Protein AF-A0A7Y0S7C5-F1 (afdb_monomer_lite)

Organism: Vibrio parahaemolyticus (NCBI:txid670)

Structure (mmCIF, N/CA/C/O backbone):
data_AF-A0A7Y0S7C5-F1
#
_entry.id   AF-A0A7Y0S7C5-F1
#
loop_
_atom_site.group_PDB
_atom_site.id
_atom_site.type_symbol
_atom_site.label_atom_id
_atom_site.label_alt_id
_atom_site.label_comp_id
_atom_site.label_asym_id
_atom_site.label_entity_id
_atom_site.label_seq_id
_atom_site.pdbx_PDB_ins_code
_atom_site.Cartn_x
_atom_site.Cartn_y
_atom_site.Cartn_z
_atom_site.occupancy
_atom_site.B_iso_or_equiv
_atom_site.auth_seq_id
_atom_site.auth_comp_id
_atom_site.auth_asym_id
_atom_site.auth_atom_id
_atom_site.pdbx_PDB_model_num
ATOM 1 N N . GLU A 1 1 ? 0.323 2.211 -29.598 1.00 34.69 1 GLU A N 1
ATOM 2 C CA . GLU A 1 1 ? 0.525 2.479 -28.160 1.00 34.69 1 GLU A CA 1
ATOM 3 C C . GLU A 1 1 ? 0.271 1.197 -27.383 1.00 34.69 1 GLU A C 1
ATOM 5 O O . GLU A 1 1 ? -0.856 0.726 -27.361 1.00 34.69 1 GLU A O 1
ATOM 10 N N . GLY A 1 2 ? 1.319 0.557 -26.865 1.00 42.19 2 GLY A N 1
ATOM 11 C CA . GLY A 1 2 ? 1.170 -0.606 -25.990 1.00 42.19 2 GLY A CA 1
ATOM 12 C C . GLY A 1 2 ? 1.250 -0.122 -24.554 1.00 42.19 2 GLY A C 1
ATOM 13 O O . GLY A 1 2 ? 2.308 0.329 -24.133 1.00 42.19 2 GLY A O 1
ATOM 14 N N . SER A 1 3 ? 0.140 -0.152 -23.822 1.00 47.97 3 SER A N 1
ATOM 15 C CA . SER A 1 3 ? 0.157 -0.000 -22.369 1.00 47.97 3 SER A CA 1
ATOM 16 C C . SER A 1 3 ? 0.786 -1.271 -21.787 1.00 47.97 3 SER A C 1
ATOM 18 O O . SER A 1 3 ? 0.154 -2.327 -21.887 1.00 47.97 3 SER A O 1
ATOM 20 N N . PRO A 1 4 ? 2.012 -1.230 -21.235 1.00 54.00 4 PRO A N 1
ATOM 21 C CA . PRO A 1 4 ? 2.614 -2.416 -20.649 1.00 54.00 4 PRO A CA 1
ATOM 22 C C . PRO A 1 4 ? 1.727 -2.895 -19.501 1.00 54.00 4 PRO A C 1
ATOM 24 O O . PRO A 1 4 ? 1.467 -2.165 -18.545 1.00 54.00 4 PRO A O 1
ATOM 27 N N . PHE A 1 5 ? 1.223 -4.122 -19.612 1.00 61.44 5 PHE A N 1
ATOM 28 C CA . PHE A 1 5 ? 0.499 -4.755 -18.520 1.00 61.44 5 PHE A CA 1
ATOM 29 C C . PHE A 1 5 ? 1.509 -5.143 -17.437 1.00 61.44 5 PHE A C 1
ATOM 31 O O . PHE A 1 5 ? 2.399 -5.969 -17.663 1.00 61.44 5 PHE A O 1
ATOM 38 N N . LEU A 1 6 ? 1.369 -4.520 -16.268 1.00 67.81 6 LEU A N 1
ATOM 39 C CA . LEU A 1 6 ? 2.164 -4.804 -15.079 1.00 67.81 6 LEU A CA 1
ATOM 40 C C . LEU A 1 6 ? 1.353 -5.707 -14.152 1.00 67.81 6 LEU A C 1
ATOM 42 O O . LEU A 1 6 ? 0.232 -5.366 -13.774 1.00 67.81 6 LEU A O 1
ATOM 46 N N . LEU A 1 7 ? 1.922 -6.850 -13.779 1.00 75.31 7 LEU A N 1
ATOM 47 C CA . LEU A 1 7 ? 1.413 -7.654 -12.673 1.00 75.31 7 LEU A CA 1
ATOM 48 C C . LEU A 1 7 ? 2.119 -7.195 -11.404 1.00 75.31 7 LEU A C 1
ATOM 50 O O . LEU A 1 7 ? 3.343 -7.233 -11.339 1.00 75.31 7 LEU A O 1
ATOM 54 N N . SER A 1 8 ? 1.363 -6.782 -10.390 1.00 79.56 8 SER A N 1
ATOM 55 C CA . SER A 1 8 ? 1.912 -6.440 -9.081 1.00 79.56 8 SER A CA 1
ATOM 56 C C . SER A 1 8 ? 1.248 -7.237 -7.966 1.00 79.56 8 SER A C 1
ATOM 58 O O . SER A 1 8 ? 0.042 -7.478 -7.959 1.00 79.56 8 SER A O 1
ATOM 60 N N . ALA A 1 9 ? 2.069 -7.666 -7.018 1.00 84.00 9 ALA A N 1
ATOM 61 C CA . ALA A 1 9 ? 1.678 -8.273 -5.764 1.00 84.00 9 ALA A CA 1
ATOM 62 C C . ALA A 1 9 ? 2.068 -7.328 -4.626 1.00 84.00 9 ALA A C 1
ATOM 64 O O . ALA A 1 9 ? 3.131 -6.710 -4.647 1.00 84.00 9 ALA A O 1
ATOM 65 N N . GLN A 1 10 ? 1.201 -7.205 -3.629 1.00 86.81 10 GLN A N 1
ATOM 66 C CA . GLN A 1 10 ? 1.417 -6.347 -2.469 1.00 86.81 10 GLN A CA 1
ATOM 67 C C . GLN A 1 10 ? 1.156 -7.183 -1.222 1.00 86.81 10 GLN A C 1
ATOM 69 O O . GLN A 1 10 ? 0.132 -7.862 -1.138 1.00 86.81 10 GLN A O 1
ATOM 74 N N . VAL A 1 11 ? 2.084 -7.161 -0.272 1.00 87.62 11 VAL A N 1
ATOM 75 C CA . VAL A 1 11 ? 1.961 -7.868 1.000 1.00 87.62 11 VAL A CA 1
ATOM 76 C C . VAL A 1 11 ? 2.261 -6.899 2.129 1.00 87.62 11 VAL A C 1
ATOM 78 O O . VAL A 1 11 ? 3.264 -6.193 2.100 1.00 87.62 11 VAL A O 1
ATOM 81 N N . GLY A 1 12 ? 1.382 -6.846 3.123 1.00 86.25 12 GLY A N 1
ATOM 82 C CA . GLY A 1 12 ? 1.516 -5.939 4.253 1.00 86.25 12 GLY A CA 1
ATOM 83 C C . GLY A 1 12 ? 1.379 -6.664 5.578 1.00 86.25 12 GLY A C 1
ATOM 84 O O . GLY A 1 12 ? 0.592 -7.601 5.701 1.00 86.25 12 GLY A O 1
ATOM 85 N N . TYR A 1 13 ? 2.136 -6.212 6.571 1.00 87.38 13 TYR A N 1
ATOM 86 C CA . TYR A 1 13 ? 2.037 -6.661 7.950 1.00 87.38 13 TYR A CA 1
ATOM 87 C C . TYR A 1 13 ? 1.926 -5.453 8.878 1.00 87.38 13 TYR A C 1
ATOM 89 O O . TYR A 1 13 ? 2.781 -4.567 8.863 1.00 87.38 13 TYR A O 1
ATOM 97 N N . PHE A 1 14 ? 0.878 -5.420 9.697 1.00 87.94 14 PHE A N 1
ATOM 98 C CA . PHE A 1 14 ? 0.706 -4.405 10.731 1.00 87.94 14 PHE A CA 1
ATOM 99 C C . PHE A 1 14 ? 1.313 -4.909 12.037 1.00 87.94 14 PHE A C 1
ATOM 101 O O . PHE A 1 14 ? 0.899 -5.943 12.554 1.00 87.94 14 PHE A O 1
ATOM 108 N N . PHE A 1 15 ? 2.295 -4.180 12.567 1.00 88.38 15 PHE A N 1
ATOM 109 C CA . PHE A 1 15 ? 2.852 -4.474 13.890 1.00 88.38 15 PHE A CA 1
ATOM 110 C C . PHE A 1 15 ? 1.887 -4.040 14.985 1.00 88.38 15 PHE A C 1
ATOM 112 O O . PHE A 1 15 ? 1.717 -4.749 15.968 1.00 88.38 15 PHE A O 1
ATOM 119 N N . ASN A 1 16 ? 1.259 -2.882 14.781 1.00 86.94 16 ASN A N 1
ATOM 120 C CA . ASN A 1 16 ? 0.272 -2.276 15.665 1.00 86.94 16 ASN A CA 1
ATOM 121 C C . ASN A 1 16 ? -0.856 -1.670 14.817 1.00 86.94 16 ASN A C 1
ATOM 123 O O . ASN A 1 16 ? -0.687 -1.473 13.612 1.00 86.94 16 ASN A O 1
ATOM 127 N N . ASP A 1 17 ? -1.947 -1.240 15.456 1.00 84.44 17 ASP A N 1
ATOM 128 C CA . ASP A 1 17 ? -3.074 -0.568 14.781 1.00 84.44 17 ASP A CA 1
ATOM 129 C C . ASP A 1 17 ? -2.686 0.737 14.052 1.00 84.44 17 ASP A C 1
ATOM 131 O O . ASP A 1 17 ? -3.436 1.228 13.204 1.00 84.44 17 ASP A O 1
ATOM 135 N N . TYR A 1 18 ? -1.502 1.281 14.361 1.00 87.44 18 TYR A N 1
ATOM 136 C CA . TYR A 1 18 ? -0.985 2.535 13.810 1.00 87.44 18 TYR A CA 1
ATOM 137 C C . TYR A 1 18 ? 0.153 2.373 12.804 1.00 87.44 18 TYR A C 1
ATOM 139 O O . TYR A 1 18 ? 0.381 3.271 12.001 1.00 87.44 18 TYR A O 1
ATOM 147 N N . ILE A 1 19 ? 0.913 1.275 12.858 1.00 91.06 19 ILE A N 1
ATOM 148 C CA . ILE A 1 19 ? 2.148 1.122 12.076 1.00 91.06 19 ILE A CA 1
ATOM 149 C C . ILE A 1 19 ? 2.192 -0.270 11.460 1.00 91.06 19 ILE A C 1
ATOM 151 O O . ILE A 1 19 ? 2.108 -1.285 12.156 1.00 91.06 19 ILE A O 1
ATOM 155 N N . GLY A 1 20 ? 2.400 -0.302 10.153 1.00 92.12 20 GLY A N 1
ATOM 156 C CA . GLY A 1 20 ? 2.675 -1.496 9.379 1.00 92.12 20 GLY A CA 1
ATOM 157 C C . GLY A 1 20 ? 3.810 -1.288 8.390 1.00 92.12 20 GLY A C 1
ATOM 158 O O . GLY A 1 20 ? 4.283 -0.176 8.159 1.00 92.12 20 GLY A O 1
ATOM 159 N N . LEU A 1 21 ? 4.245 -2.390 7.806 1.00 92.88 21 LEU A N 1
ATOM 160 C CA . LEU A 1 21 ? 5.122 -2.422 6.648 1.00 92.88 21 LEU A CA 1
ATOM 161 C C . LEU A 1 21 ? 4.373 -3.061 5.490 1.00 92.88 21 LEU A C 1
ATOM 163 O O . LEU A 1 21 ? 3.588 -3.984 5.689 1.00 92.88 21 LEU A O 1
ATOM 167 N N . GLU A 1 22 ? 4.636 -2.585 4.286 1.00 90.38 22 GLU A N 1
ATOM 168 C CA . GLU A 1 22 ? 4.068 -3.100 3.055 1.00 90.38 22 GLU A CA 1
ATOM 169 C C . GLU A 1 22 ? 5.168 -3.268 2.008 1.00 90.38 22 GLU A C 1
ATOM 171 O O . GLU A 1 22 ? 5.834 -2.313 1.617 1.00 90.38 22 GLU A O 1
ATOM 176 N N . GLY A 1 23 ? 5.385 -4.503 1.575 1.00 91.56 23 GLY A N 1
ATOM 177 C CA . GLY A 1 23 ? 6.227 -4.828 0.436 1.00 91.56 23 GLY A CA 1
ATOM 178 C C . GLY A 1 23 ? 5.378 -4.915 -0.824 1.00 91.56 23 GLY A C 1
ATOM 179 O O . GLY A 1 23 ? 4.359 -5.607 -0.843 1.00 91.56 23 GLY A O 1
ATOM 180 N N . ARG A 1 24 ? 5.802 -4.249 -1.894 1.00 87.94 24 ARG A N 1
ATOM 181 C CA . ARG A 1 24 ? 5.200 -4.366 -3.224 1.00 87.94 24 ARG A CA 1
ATOM 182 C C . ARG A 1 24 ? 6.215 -4.954 -4.181 1.00 87.94 24 ARG A C 1
ATOM 184 O O . ARG A 1 24 ? 7.376 -4.563 -4.174 1.00 87.94 24 ARG A O 1
ATOM 191 N N . TYR A 1 25 ? 5.774 -5.883 -5.007 1.00 85.06 25 TYR A N 1
ATOM 192 C CA . TYR A 1 25 ? 6.582 -6.488 -6.049 1.00 85.06 25 TYR A CA 1
ATOM 193 C C . TYR A 1 25 ? 5.808 -6.451 -7.361 1.00 85.06 25 TYR A C 1
ATOM 195 O O . TYR A 1 25 ? 4.709 -6.992 -7.440 1.00 85.06 25 TYR A O 1
ATOM 203 N N . GLY A 1 26 ? 6.354 -5.794 -8.377 1.00 81.31 26 GLY A N 1
ATOM 204 C CA . GLY A 1 26 ? 5.779 -5.685 -9.713 1.00 81.31 26 GLY A CA 1
ATOM 205 C C . GLY A 1 26 ? 6.679 -6.322 -10.764 1.00 81.31 26 GLY A C 1
ATOM 206 O O . GLY A 1 26 ? 7.892 -6.151 -10.724 1.00 81.31 26 GLY A O 1
ATOM 207 N N . THR A 1 27 ? 6.099 -7.029 -11.727 1.00 75.50 27 THR A N 1
ATOM 208 C CA . THR A 1 27 ? 6.800 -7.559 -12.901 1.00 75.50 27 THR A CA 1
ATOM 209 C C . THR A 1 27 ? 6.000 -7.267 -14.173 1.00 75.50 27 THR A C 1
ATOM 211 O O . THR A 1 27 ? 4.764 -7.290 -14.178 1.00 75.50 27 THR A O 1
ATOM 214 N N . SER A 1 28 ? 6.702 -6.944 -15.257 1.00 66.00 28 SER A N 1
ATOM 215 C CA . SER A 1 28 ? 6.099 -6.662 -16.562 1.00 66.00 28 SER A CA 1
ATOM 216 C C . SER A 1 28 ? 5.836 -7.960 -17.315 1.00 66.00 28 SER A C 1
ATOM 218 O O . SER A 1 28 ? 6.742 -8.763 -17.523 1.00 66.00 28 SER A O 1
ATOM 220 N N . VAL A 1 29 ? 4.597 -8.165 -17.764 1.00 59.41 29 VAL A N 1
ATOM 221 C CA . VAL A 1 29 ? 4.190 -9.430 -18.408 1.00 59.41 29 VAL A CA 1
ATOM 222 C C . VAL A 1 29 ? 4.374 -9.391 -19.925 1.00 59.41 29 VAL A C 1
ATOM 224 O O . VAL A 1 29 ? 4.498 -10.433 -20.566 1.00 59.41 29 VAL A O 1
ATOM 227 N N . GLN A 1 30 ? 4.402 -8.197 -20.524 1.00 52.53 30 GLN A N 1
ATOM 228 C CA . GLN A 1 30 ? 4.482 -8.046 -21.974 1.00 52.53 30 GLN A CA 1
ATOM 229 C C . GLN A 1 30 ? 5.936 -7.873 -22.424 1.00 52.53 30 GLN A C 1
ATOM 231 O O . GLN A 1 30 ? 6.585 -6.869 -22.137 1.00 52.53 30 GLN A O 1
ATOM 236 N N . ARG A 1 31 ? 6.438 -8.904 -23.107 1.00 53.03 31 ARG A N 1
ATOM 237 C CA . ARG A 1 31 ? 7.811 -9.047 -23.593 1.00 53.03 31 ARG A CA 1
ATOM 238 C C . ARG A 1 31 ? 7.829 -8.824 -25.101 1.00 53.03 31 ARG A C 1
ATOM 240 O O . ARG A 1 31 ? 7.973 -9.773 -25.860 1.00 53.03 31 ARG A O 1
ATOM 247 N N . ASP A 1 32 ? 7.688 -7.578 -25.524 1.00 46.88 32 ASP A N 1
ATOM 248 C CA . ASP A 1 32 ? 7.926 -7.199 -26.913 1.00 46.88 32 ASP A CA 1
ATOM 249 C C . ASP A 1 32 ? 9.037 -6.147 -26.942 1.00 46.88 32 ASP A C 1
ATOM 251 O O . ASP A 1 32 ? 8.855 -5.021 -26.494 1.00 46.88 32 ASP A O 1
ATOM 255 N N . SER A 1 33 ? 10.188 -6.530 -27.502 1.00 43.47 33 SER A N 1
ATOM 256 C CA . SER A 1 33 ? 11.343 -5.669 -27.823 1.00 43.47 33 SER A CA 1
ATOM 257 C C . SER A 1 33 ? 12.315 -5.311 -26.683 1.00 43.47 33 SER A C 1
ATOM 259 O O . SER A 1 33 ? 12.354 -4.182 -26.213 1.00 43.47 33 SER A O 1
ATOM 261 N N . GLY A 1 34 ? 13.197 -6.255 -26.322 1.00 47.25 34 GLY A N 1
ATOM 262 C CA . GLY A 1 34 ? 14.606 -5.995 -25.950 1.00 47.25 34 GLY A CA 1
ATOM 263 C C . GLY A 1 34 ? 14.941 -5.208 -24.671 1.00 47.25 34 GLY A C 1
ATOM 264 O O . GLY A 1 34 ? 16.101 -5.214 -24.272 1.00 47.25 34 GLY A O 1
ATOM 265 N N . LEU A 1 35 ? 13.972 -4.568 -24.015 1.00 47.03 35 LEU A N 1
ATOM 266 C CA . LEU A 1 35 ? 14.122 -3.872 -22.736 1.00 47.03 35 LEU A CA 1
ATOM 267 C C . LEU A 1 35 ? 13.361 -4.659 -21.666 1.00 47.03 35 LEU A C 1
ATOM 269 O O . LEU A 1 35 ? 12.138 -4.571 -21.559 1.00 47.03 35 LEU A O 1
ATOM 273 N N . ALA A 1 36 ? 14.084 -5.480 -20.906 1.00 50.47 36 ALA A N 1
ATOM 274 C CA . ALA A 1 36 ? 13.515 -6.252 -19.813 1.00 50.47 36 ALA A CA 1
ATOM 275 C C . ALA A 1 36 ? 13.469 -5.387 -18.546 1.00 50.47 36 ALA A C 1
ATOM 277 O O . ALA A 1 36 ? 14.473 -5.181 -17.867 1.00 50.47 36 ALA A O 1
ATOM 278 N N . VAL A 1 37 ? 12.280 -4.880 -18.213 1.00 52.62 37 VAL A N 1
ATOM 279 C CA . VAL A 1 37 ? 11.989 -4.523 -16.821 1.00 52.62 37 VAL A CA 1
ATOM 280 C C . VAL A 1 37 ? 11.775 -5.843 -16.089 1.00 52.62 37 VAL A C 1
ATOM 282 O O . VAL A 1 37 ? 10.674 -6.392 -16.129 1.00 52.62 37 VAL A O 1
ATOM 285 N N . ASP A 1 38 ? 12.835 -6.391 -15.494 1.00 64.31 38 ASP A N 1
ATOM 286 C CA . ASP A 1 38 ? 12.777 -7.726 -14.893 1.00 64.31 38 ASP A CA 1
ATOM 287 C C . ASP A 1 38 ? 11.904 -7.729 -13.639 1.00 64.31 38 ASP A C 1
ATOM 289 O O . ASP A 1 38 ? 11.062 -8.612 -13.449 1.00 64.31 38 ASP A O 1
ATOM 293 N N . SER A 1 39 ? 12.049 -6.709 -12.789 1.00 68.94 39 SER A N 1
ATOM 294 C CA . SER A 1 39 ? 11.201 -6.555 -11.611 1.00 68.94 39 SER A CA 1
ATOM 295 C C . SER A 1 39 ? 11.347 -5.194 -10.934 1.00 68.94 39 SER A C 1
ATOM 297 O O . SER A 1 39 ? 12.400 -4.555 -10.957 1.00 68.94 39 SER A O 1
ATOM 299 N N . ALA A 1 40 ? 10.266 -4.772 -10.288 1.00 76.38 40 ALA A N 1
ATOM 300 C CA . ALA A 1 40 ? 10.212 -3.655 -9.365 1.00 76.38 40 ALA A CA 1
ATOM 301 C C . ALA A 1 40 ? 9.918 -4.200 -7.966 1.00 76.38 40 ALA A C 1
ATOM 303 O O . ALA A 1 40 ? 8.932 -4.908 -7.767 1.00 76.38 40 ALA A O 1
ATOM 304 N N . LEU A 1 41 ? 10.762 -3.869 -6.997 1.00 85.06 41 LEU A N 1
ATOM 305 C CA . LEU A 1 41 ? 10.550 -4.182 -5.590 1.00 85.06 41 LEU A CA 1
ATOM 306 C C . LEU A 1 41 ? 10.486 -2.878 -4.809 1.00 85.06 41 LEU A C 1
ATOM 308 O O . LEU A 1 41 ? 11.399 -2.060 -4.871 1.00 85.06 41 LEU A O 1
ATOM 312 N N . SER A 1 42 ? 9.439 -2.707 -4.022 1.00 85.19 42 SER A N 1
ATOM 313 C CA . SER A 1 42 ? 9.226 -1.508 -3.227 1.00 85.19 42 SER A CA 1
ATOM 314 C C . SER A 1 42 ? 8.917 -1.882 -1.787 1.00 85.19 42 SER A C 1
ATOM 316 O O . SER A 1 42 ? 8.191 -2.839 -1.521 1.00 85.19 42 SER A O 1
ATOM 318 N N . GLY A 1 43 ? 9.471 -1.121 -0.851 1.00 91.81 43 GLY A N 1
ATOM 319 C CA . GLY A 1 43 ? 9.199 -1.263 0.574 1.00 91.81 43 GLY A CA 1
ATOM 320 C C . GLY A 1 43 ? 8.618 0.027 1.123 1.00 91.81 43 GLY A C 1
ATOM 321 O O . GLY A 1 43 ? 9.250 1.076 1.014 1.00 91.81 43 GLY A O 1
ATOM 322 N N . PHE A 1 44 ? 7.441 -0.064 1.732 1.00 91.62 44 PHE A N 1
ATOM 323 C CA . PHE A 1 44 ? 6.703 1.050 2.306 1.00 91.62 44 PHE A CA 1
ATOM 324 C C . PHE A 1 44 ? 6.449 0.833 3.793 1.00 91.62 44 PHE A C 1
ATOM 326 O O . PHE A 1 44 ? 6.138 -0.265 4.246 1.00 91.62 44 PHE A O 1
ATOM 333 N N . VAL A 1 45 ? 6.530 1.911 4.556 1.00 93.94 45 VAL A N 1
ATOM 334 C CA . VAL A 1 45 ? 5.990 2.014 5.907 1.00 93.94 45 VAL A CA 1
ATOM 335 C C . VAL A 1 45 ? 4.579 2.565 5.796 1.00 93.94 45 VAL A C 1
ATOM 337 O O . VAL A 1 45 ? 4.371 3.609 5.179 1.00 93.94 45 VAL A O 1
ATOM 340 N N . LYS A 1 46 ? 3.620 1.865 6.399 1.00 93.00 46 LYS A N 1
ATOM 341 C CA . LYS A 1 46 ? 2.207 2.227 6.428 1.00 93.00 46 LYS A CA 1
ATOM 342 C C . LYS A 1 46 ? 1.852 2.776 7.801 1.00 93.00 46 LYS A C 1
ATOM 344 O O . LYS A 1 46 ? 1.929 2.059 8.793 1.00 93.00 46 LYS A O 1
ATOM 349 N N . LEU A 1 47 ? 1.464 4.039 7.866 1.00 92.62 47 LEU A N 1
ATOM 350 C CA . LEU A 1 47 ? 1.017 4.691 9.093 1.00 92.62 47 LEU A CA 1
ATOM 351 C C . LEU A 1 47 ? -0.498 4.805 9.054 1.00 92.62 47 LEU A C 1
ATOM 353 O O . LEU A 1 47 ? -1.019 5.646 8.335 1.00 92.62 47 LEU A O 1
ATOM 357 N N . ASN A 1 48 ? -1.199 3.947 9.785 1.00 90.94 48 ASN A N 1
ATOM 358 C CA . ASN A 1 48 ? -2.654 3.915 9.827 1.00 90.94 48 ASN A CA 1
ATOM 359 C C . ASN A 1 48 ? -3.190 4.788 10.969 1.00 90.94 48 ASN A C 1
ATOM 361 O O . ASN A 1 48 ? -2.693 4.765 12.091 1.00 90.94 48 ASN A O 1
ATOM 365 N N . MET A 1 49 ? -4.228 5.558 10.682 1.00 90.62 49 MET A N 1
ATOM 366 C CA . MET A 1 49 ? -4.901 6.443 11.616 1.00 90.62 49 MET A CA 1
ATOM 367 C C . MET A 1 49 ? -6.414 6.225 11.488 1.00 90.62 49 MET A C 1
ATOM 369 O O . MET A 1 49 ? -7.044 6.745 10.559 1.00 90.62 49 MET A O 1
ATOM 373 N N . PRO A 1 50 ? -7.022 5.436 12.391 1.00 86.94 50 PRO A N 1
ATOM 374 C CA . PRO A 1 50 ? -8.465 5.249 12.401 1.00 86.94 50 PRO A CA 1
ATOM 375 C C . PRO A 1 50 ? -9.142 6.571 12.783 1.00 86.94 50 PRO A C 1
ATOM 377 O O . PRO A 1 50 ? -9.021 7.040 13.911 1.00 86.94 50 PRO A O 1
ATOM 380 N N . VAL A 1 51 ? -9.842 7.188 11.828 1.00 87.75 51 VAL A N 1
ATOM 381 C CA . VAL A 1 51 ? -10.577 8.448 12.045 1.00 87.75 51 VAL A CA 1
ATOM 382 C C . VAL A 1 51 ? -12.002 8.157 12.522 1.00 87.75 51 VAL A C 1
ATOM 384 O O . VAL A 1 51 ? -12.611 8.952 13.234 1.00 87.75 51 VAL A O 1
ATOM 387 N N . SER A 1 52 ? -12.567 7.017 12.124 1.00 86.06 52 SER A N 1
ATOM 388 C CA . SER A 1 52 ? -13.913 6.566 12.488 1.00 86.06 52 SER A CA 1
ATOM 389 C C . SER A 1 52 ? -14.013 5.040 12.417 1.00 86.06 52 SER A C 1
ATOM 391 O O . SER A 1 52 ? -13.157 4.387 11.828 1.00 86.06 52 SER A O 1
ATOM 393 N N . GLU A 1 53 ? -15.103 4.460 12.928 1.00 82.38 53 GLU A N 1
ATOM 394 C CA . GLU A 1 53 ? -15.327 3.000 12.901 1.00 82.38 53 GLU A CA 1
ATOM 395 C C . GLU A 1 53 ? -15.351 2.399 11.486 1.00 82.38 53 GLU A C 1
ATOM 397 O O . GLU A 1 53 ? -15.054 1.223 11.299 1.00 82.38 53 GLU A O 1
ATOM 402 N N . ARG A 1 54 ? -15.705 3.207 10.478 1.00 85.38 54 ARG A N 1
ATOM 403 C CA . ARG A 1 54 ? -15.794 2.784 9.071 1.00 85.38 54 ARG A CA 1
ATOM 404 C C . ARG A 1 54 ? -14.690 3.349 8.185 1.00 85.38 54 ARG A C 1
ATOM 406 O O . ARG A 1 54 ? -14.542 2.890 7.059 1.00 85.38 54 ARG A O 1
ATOM 413 N N . VAL A 1 55 ? -13.955 4.358 8.655 1.00 87.88 55 VAL A N 1
ATOM 414 C CA . VAL A 1 55 ? -12.986 5.101 7.839 1.00 87.88 55 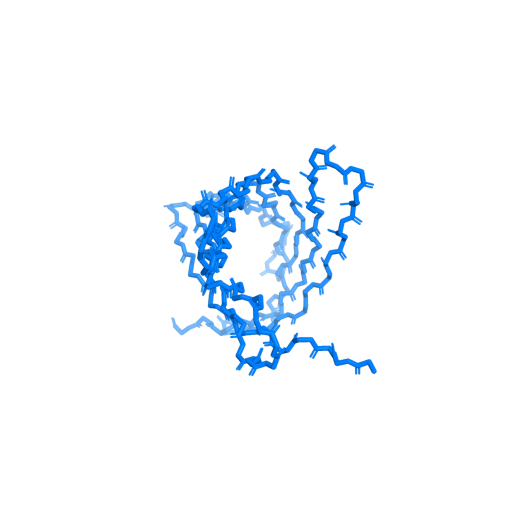VAL A CA 1
ATOM 415 C C . VAL A 1 55 ? -11.657 5.182 8.569 1.00 87.88 55 VAL A C 1
ATOM 417 O O . VAL A 1 55 ? -11.567 5.759 9.654 1.00 87.88 55 VAL A O 1
ATOM 420 N N . ALA A 1 56 ? -10.615 4.654 7.941 1.00 89.88 56 ALA A N 1
ATOM 421 C CA . ALA A 1 56 ? -9.243 4.808 8.400 1.00 89.88 56 ALA A CA 1
ATOM 422 C C . ALA A 1 56 ? -8.424 5.492 7.312 1.00 89.88 56 ALA A C 1
ATOM 424 O O . ALA A 1 56 ? -8.473 5.092 6.152 1.00 89.88 56 ALA A O 1
ATOM 425 N N . LEU A 1 57 ? -7.687 6.534 7.679 1.00 92.31 57 LEU A N 1
ATOM 426 C CA . LEU A 1 57 ? -6.703 7.140 6.792 1.00 92.31 57 LEU A CA 1
ATOM 427 C C . LEU A 1 57 ? -5.365 6.467 7.035 1.00 92.31 57 LEU A C 1
ATOM 429 O O . LEU A 1 57 ? -5.066 6.087 8.161 1.00 92.31 57 LEU A O 1
ATOM 433 N N . TYR A 1 58 ? -4.543 6.335 6.008 1.00 91.69 58 TYR A N 1
ATOM 434 C CA . TYR A 1 58 ? -3.185 5.859 6.181 1.00 91.69 58 TYR A CA 1
ATOM 435 C C . TYR A 1 58 ? -2.214 6.602 5.273 1.00 91.69 58 TYR A C 1
ATOM 437 O O . TYR A 1 58 ? -2.550 6.997 4.161 1.00 91.69 58 TYR A O 1
ATOM 445 N N . GLY A 1 59 ? -0.997 6.800 5.759 1.00 93.56 59 GLY A N 1
ATOM 446 C CA . GLY A 1 59 ? 0.127 7.270 4.961 1.00 93.56 59 GLY A CA 1
ATOM 447 C C . GLY A 1 59 ? 1.023 6.109 4.564 1.00 93.56 59 GLY A C 1
ATOM 448 O O . GLY A 1 59 ? 1.150 5.139 5.307 1.00 93.56 59 GLY A O 1
ATOM 449 N N . LEU A 1 60 ? 1.654 6.221 3.405 1.00 91.56 60 LEU A N 1
ATOM 450 C CA . LEU A 1 60 ? 2.691 5.326 2.913 1.00 91.56 60 LEU A CA 1
ATOM 451 C C . LEU A 1 60 ? 3.951 6.145 2.668 1.00 91.56 60 LEU A C 1
ATOM 453 O O . LEU A 1 60 ? 3.891 7.218 2.078 1.00 91.56 60 LEU A O 1
ATOM 457 N N . ALA A 1 61 ? 5.098 5.652 3.102 1.00 91.94 61 ALA A N 1
ATOM 458 C CA . ALA A 1 61 ? 6.381 6.257 2.767 1.00 91.94 61 ALA A CA 1
ATOM 459 C C . ALA A 1 61 ? 7.427 5.163 2.638 1.00 91.94 61 ALA A C 1
ATOM 461 O O . ALA A 1 61 ? 7.499 4.268 3.480 1.00 91.94 61 ALA A O 1
ATOM 462 N N . GLY A 1 62 ? 8.217 5.202 1.577 1.00 90.38 62 GLY A N 1
ATOM 463 C CA . GLY A 1 62 ? 9.048 4.075 1.213 1.00 90.38 62 GLY A CA 1
ATOM 464 C C . GLY A 1 62 ? 10.055 4.377 0.126 1.00 90.38 62 GLY A C 1
ATOM 465 O O . GLY A 1 62 ? 10.136 5.485 -0.400 1.00 90.38 62 GLY A O 1
ATOM 466 N N . TYR A 1 63 ? 10.812 3.346 -0.213 1.00 87.94 63 TYR A N 1
ATOM 467 C CA . TYR A 1 63 ? 11.724 3.365 -1.343 1.00 87.94 63 TYR A CA 1
ATOM 468 C C . TYR A 1 63 ? 11.335 2.259 -2.313 1.00 87.94 63 TYR A C 1
ATOM 470 O O . TYR A 1 63 ? 11.033 1.129 -1.913 1.00 87.94 63 TYR A O 1
ATOM 478 N N . SER A 1 64 ? 11.350 2.596 -3.593 1.00 82.56 64 SER A N 1
ATOM 479 C CA . SER A 1 64 ? 11.164 1.663 -4.690 1.00 82.56 64 SER A CA 1
ATOM 480 C C . SER A 1 64 ? 12.499 1.429 -5.373 1.00 82.56 64 SER A C 1
ATOM 482 O O . SER A 1 64 ? 13.253 2.371 -5.602 1.00 82.56 64 SER A O 1
ATOM 484 N N . SER A 1 65 ? 12.801 0.179 -5.695 1.00 76.88 65 SER A N 1
ATOM 485 C CA . SER A 1 65 ? 13.963 -0.187 -6.483 1.00 76.88 65 SER A CA 1
ATOM 486 C C . SER A 1 65 ? 13.526 -0.983 -7.700 1.00 76.88 65 SER A C 1
ATOM 488 O O . SER A 1 65 ? 12.861 -2.013 -7.582 1.00 76.88 65 SER A O 1
ATOM 490 N N . VAL A 1 66 ? 13.922 -0.504 -8.872 1.00 73.06 66 VAL A N 1
ATOM 491 C CA . VAL A 1 66 ? 13.661 -1.170 -10.145 1.00 73.06 66 VAL A CA 1
ATOM 492 C C . VAL A 1 66 ? 14.979 -1.723 -10.663 1.00 73.06 66 VAL A C 1
ATOM 494 O O . VAL A 1 66 ? 15.983 -1.008 -10.727 1.00 73.06 66 VAL A O 1
ATOM 497 N N . GLN A 1 67 ? 14.985 -3.013 -10.991 1.00 67.44 67 GLN A N 1
ATOM 498 C CA . GLN A 1 67 ? 16.105 -3.646 -11.676 1.00 67.44 67 GLN A CA 1
ATOM 499 C C . GLN A 1 67 ? 15.774 -3.752 -13.160 1.00 67.44 67 GLN A C 1
ATOM 501 O O . GLN A 1 67 ? 14.809 -4.412 -13.554 1.00 67.44 67 GLN A O 1
ATOM 506 N N . LEU A 1 68 ? 16.584 -3.071 -13.965 1.00 61.38 68 LEU A N 1
ATOM 507 C CA . LEU A 1 68 ? 16.564 -3.166 -15.415 1.00 61.38 68 LEU A CA 1
ATOM 508 C C . LEU A 1 68 ? 17.761 -4.020 -15.825 1.00 61.38 68 LEU A C 1
ATOM 510 O O . LEU A 1 68 ? 18.910 -3.601 -15.648 1.00 61.38 68 LEU A O 1
ATOM 514 N N . ASP A 1 69 ? 17.496 -5.220 -16.338 1.00 56.25 69 ASP A N 1
ATOM 515 C CA . ASP A 1 69 ? 18.549 -6.060 -16.899 1.00 56.25 69 ASP A CA 1
ATOM 516 C C . ASP A 1 69 ? 18.674 -5.753 -18.395 1.00 56.25 69 ASP A C 1
ATOM 518 O O . ASP A 1 69 ? 17.864 -6.153 -19.238 1.00 56.25 69 ASP A O 1
ATOM 522 N N . LEU A 1 70 ? 19.683 -4.948 -18.721 1.00 54.34 70 LEU A N 1
ATOM 523 C CA . LEU A 1 70 ? 20.063 -4.653 -20.093 1.00 54.34 70 LEU A CA 1
ATOM 524 C C . LEU A 1 70 ? 21.063 -5.720 -20.537 1.00 54.34 70 LEU A C 1
ATOM 526 O O . LEU A 1 70 ? 22.268 -5.613 -20.288 1.00 54.34 70 LEU A O 1
ATOM 530 N N . GLN A 1 71 ? 20.545 -6.744 -21.220 1.00 46.16 71 GLN A N 1
ATOM 531 C CA . GLN A 1 71 ? 21.335 -7.789 -21.871 1.00 46.16 71 GLN A CA 1
ATOM 532 C C . GLN A 1 71 ? 22.448 -7.127 -22.715 1.00 46.16 71 GLN A C 1
ATOM 534 O O . GLN A 1 71 ? 22.153 -6.542 -23.753 1.00 46.16 71 GLN A O 1
ATOM 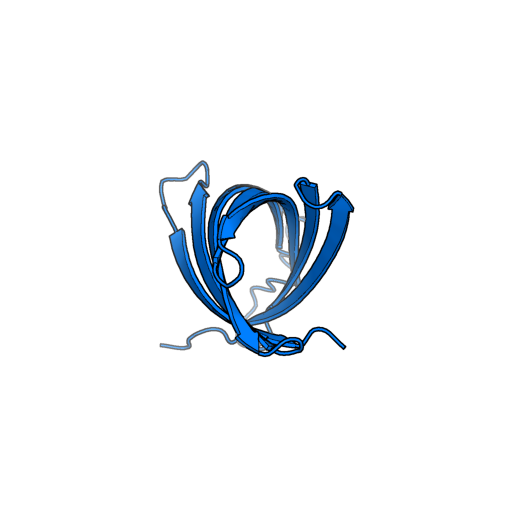539 N N . ASN A 1 72 ? 23.705 -7.224 -22.244 1.00 48.06 72 ASN A N 1
ATOM 540 C CA . ASN A 1 72 ? 24.988 -6.734 -22.805 1.00 48.06 72 ASN A CA 1
ATOM 541 C C . ASN A 1 72 ? 25.683 -5.480 -22.224 1.00 48.06 72 ASN A C 1
ATOM 543 O O . ASN A 1 72 ? 26.782 -5.194 -22.701 1.00 48.06 72 ASN A O 1
ATOM 547 N N . VAL A 1 73 ? 25.183 -4.757 -21.210 1.00 53.88 73 VAL A N 1
ATOM 548 C CA . VAL A 1 73 ? 25.902 -3.527 -20.750 1.00 53.88 73 VAL A CA 1
ATOM 549 C C . VAL A 1 73 ? 26.009 -3.284 -19.239 1.00 53.88 73 VAL A C 1
ATOM 551 O O . VAL A 1 73 ? 26.780 -2.418 -18.831 1.00 53.88 73 VAL A O 1
ATOM 554 N N . GLY A 1 74 ? 25.363 -4.098 -18.401 1.00 52.75 74 GLY A N 1
ATOM 555 C CA . GLY A 1 74 ? 25.476 -4.023 -16.940 1.00 52.75 74 GLY A CA 1
ATOM 556 C C . GLY A 1 74 ? 24.141 -3.729 -16.259 1.00 52.75 74 GLY A C 1
ATOM 557 O O . GLY A 1 74 ? 23.247 -3.117 -16.839 1.00 52.75 74 GLY A O 1
ATOM 558 N N . SER A 1 75 ? 23.995 -4.199 -15.020 1.00 54.31 75 SER A N 1
ATOM 559 C CA . SER A 1 75 ? 22.784 -4.013 -14.219 1.00 54.31 75 SER A CA 1
ATOM 560 C C . SER A 1 75 ? 22.693 -2.566 -13.729 1.00 54.31 75 SER A C 1
ATOM 562 O O . SER A 1 75 ? 23.482 -2.157 -12.870 1.00 54.31 75 SER A O 1
ATOM 564 N N . HIS A 1 76 ? 21.727 -1.798 -14.231 1.00 56.31 76 HIS A N 1
ATOM 565 C CA . HIS A 1 76 ? 21.411 -0.478 -13.690 1.00 56.31 76 HIS A CA 1
ATOM 566 C C . HIS A 1 76 ? 20.287 -0.623 -12.661 1.00 56.31 76 HIS A C 1
ATOM 568 O O . HIS A 1 76 ? 19.178 -1.059 -12.973 1.00 56.31 76 HIS A O 1
ATOM 574 N N . LYS A 1 77 ? 20.606 -0.305 -11.402 1.00 62.56 77 LYS A N 1
ATOM 575 C CA . LYS A 1 77 ? 19.648 -0.296 -10.297 1.00 62.56 77 LYS A CA 1
ATOM 576 C C . LYS A 1 77 ? 19.195 1.136 -10.076 1.00 62.56 77 LYS A C 1
ATOM 578 O O . LYS A 1 77 ? 19.985 1.956 -9.613 1.00 62.56 77 LYS A O 1
ATOM 583 N N . GLU A 1 78 ? 17.935 1.411 -10.374 1.00 69.88 78 GLU A N 1
ATOM 584 C CA . GLU A 1 78 ? 17.334 2.707 -10.083 1.00 69.88 78 GLU A CA 1
ATOM 585 C C . GLU A 1 78 ? 16.579 2.622 -8.758 1.00 69.88 78 GLU A C 1
ATOM 587 O O . GLU A 1 78 ? 15.916 1.620 -8.460 1.00 69.88 78 GLU A O 1
ATOM 592 N N . GLN A 1 79 ? 16.742 3.643 -7.922 1.00 75.81 79 GLN A N 1
ATOM 593 C CA . GLN A 1 79 ? 16.084 3.749 -6.628 1.00 75.81 79 GLN A CA 1
ATOM 594 C C . GLN A 1 79 ? 15.358 5.089 -6.550 1.00 75.81 79 GLN A C 1
ATOM 596 O O . GLN A 1 79 ? 15.938 6.127 -6.841 1.00 75.81 79 GLN A O 1
ATOM 601 N N . GLY A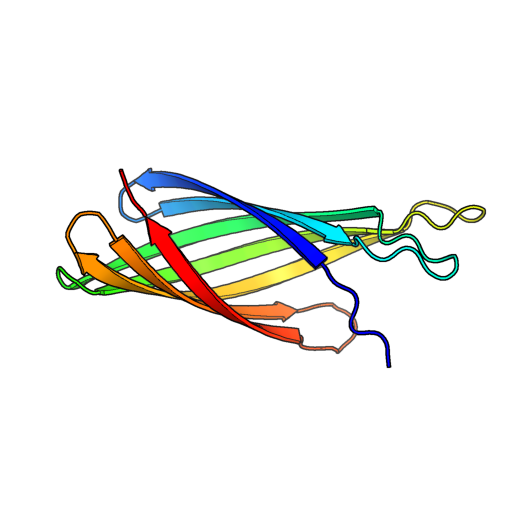 1 80 ? 14.085 5.051 -6.174 1.00 79.44 80 GLY A N 1
ATOM 602 C CA . GLY A 1 80 ? 13.226 6.224 -6.063 1.00 79.44 80 GLY A CA 1
ATOM 603 C C . GLY A 1 80 ? 12.572 6.282 -4.693 1.00 79.44 80 GLY A C 1
ATOM 604 O O . GLY A 1 80 ? 12.258 5.243 -4.102 1.00 79.44 80 GLY A O 1
ATOM 605 N N . PHE A 1 81 ? 12.372 7.493 -4.180 1.00 84.44 81 PHE A N 1
ATOM 606 C CA . PHE A 1 81 ? 11.569 7.693 -2.982 1.00 84.44 81 PHE A CA 1
ATOM 607 C C . PHE A 1 81 ? 10.096 7.803 -3.373 1.00 84.44 81 PHE A C 1
ATOM 609 O O . PHE A 1 81 ? 9.725 8.523 -4.303 1.00 84.44 81 PHE A O 1
ATOM 616 N N . SER A 1 82 ? 9.251 7.102 -2.632 1.00 84.50 82 SER A N 1
ATOM 617 C CA . SER A 1 82 ? 7.824 7.018 -2.908 1.00 84.50 82 SER A CA 1
ATOM 618 C C . SER A 1 82 ? 7.057 7.330 -1.635 1.00 84.50 82 SER A C 1
ATOM 620 O O . SER A 1 82 ? 7.306 6.738 -0.582 1.00 84.50 82 SER A O 1
ATOM 622 N N . PHE A 1 83 ? 6.095 8.236 -1.723 1.00 88.62 83 PHE A N 1
ATOM 623 C CA . PHE A 1 83 ? 5.191 8.531 -0.621 1.00 88.62 83 PHE A CA 1
ATOM 624 C C . PHE A 1 83 ? 3.759 8.557 -1.122 1.00 88.62 83 PHE A C 1
ATOM 626 O O . PHE A 1 83 ? 3.484 8.840 -2.282 1.00 88.62 83 PHE A O 1
ATOM 633 N N . GLY A 1 84 ? 2.827 8.233 -0.245 1.00 88.56 84 GLY A N 1
ATOM 634 C CA . GLY A 1 84 ? 1.432 8.144 -0.599 1.00 88.56 84 GLY A CA 1
ATOM 635 C C . GLY A 1 84 ? 0.521 8.365 0.584 1.00 88.56 84 GLY A C 1
ATOM 636 O O . GLY A 1 84 ? 0.923 8.320 1.747 1.00 88.56 84 GLY A O 1
ATOM 637 N N . LEU A 1 85 ? -0.731 8.619 0.262 1.00 92.25 85 LEU A N 1
ATOM 638 C CA . LEU A 1 85 ? -1.816 8.783 1.206 1.00 92.25 85 LEU A CA 1
ATOM 639 C C . LEU A 1 85 ? -2.978 7.948 0.705 1.00 92.25 85 LEU A C 1
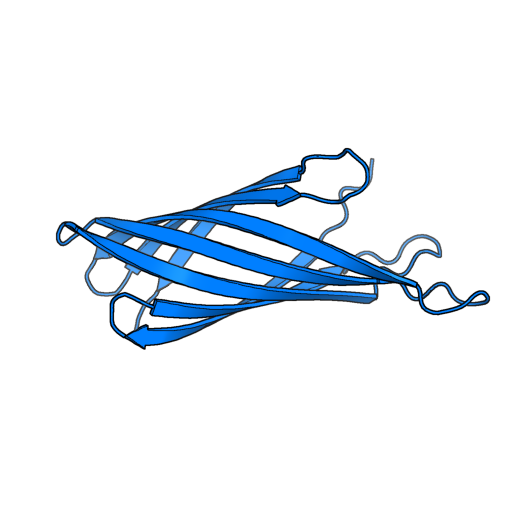ATOM 641 O O . LEU A 1 85 ? -3.311 7.965 -0.478 1.00 92.25 85 LEU A O 1
ATOM 645 N N . GLY A 1 86 ? -3.621 7.237 1.609 1.00 90.81 86 GLY A N 1
ATOM 646 C CA . GLY A 1 86 ? -4.782 6.449 1.281 1.00 90.81 86 GLY A CA 1
ATOM 647 C C . GLY A 1 86 ? -5.814 6.435 2.386 1.00 90.81 86 GLY A C 1
ATOM 648 O O . GLY A 1 86 ? -5.636 6.955 3.488 1.00 90.81 86 GLY A O 1
ATOM 649 N N . MET A 1 87 ? -6.946 5.852 2.042 1.00 91.50 87 MET A N 1
ATOM 650 C CA . MET A 1 87 ? -8.107 5.703 2.883 1.00 91.50 87 MET A CA 1
ATOM 651 C C . MET A 1 87 ? -8.653 4.291 2.724 1.00 91.50 87 MET A C 1
ATOM 653 O O . MET A 1 87 ? -8.816 3.785 1.614 1.00 91.50 87 MET A O 1
ATOM 657 N N . HIS A 1 88 ? -8.948 3.659 3.848 1.00 89.50 88 HIS A N 1
ATOM 658 C CA . HIS A 1 88 ? -9.743 2.450 3.924 1.00 89.50 88 HIS A CA 1
ATOM 659 C C . HIS A 1 88 ? -11.168 2.827 4.313 1.00 89.50 88 HIS A C 1
ATOM 661 O O . HIS A 1 88 ? -11.391 3.481 5.333 1.00 89.50 88 HIS A O 1
ATOM 667 N N . TYR A 1 89 ? -12.125 2.381 3.508 1.00 88.94 89 TYR A N 1
ATOM 668 C CA . TYR A 1 89 ? -13.547 2.462 3.798 1.00 88.94 89 TYR A CA 1
ATOM 669 C C . TYR A 1 89 ? -14.085 1.052 4.043 1.00 88.94 89 TYR A C 1
ATOM 671 O O . TYR A 1 89 ? -14.235 0.267 3.106 1.00 88.94 89 TYR A O 1
ATOM 679 N N . ALA A 1 90 ? -14.362 0.711 5.297 1.00 88.06 90 ALA A N 1
ATOM 680 C CA . ALA A 1 90 ? -14.978 -0.558 5.654 1.00 88.06 90 ALA A CA 1
ATOM 681 C C . ALA A 1 90 ? -16.448 -0.560 5.205 1.00 88.06 90 ALA A C 1
ATOM 683 O O . ALA A 1 90 ? -17.269 0.196 5.726 1.00 88.06 90 ALA A O 1
ATOM 684 N N . LEU A 1 91 ? -16.776 -1.419 4.238 1.00 83.81 91 LEU A N 1
ATOM 685 C CA . LEU A 1 91 ? -18.156 -1.671 3.821 1.00 83.81 91 LEU A CA 1
ATOM 686 C C . LEU A 1 91 ? -18.861 -2.544 4.869 1.00 83.81 91 LEU A C 1
ATOM 688 O O . LEU A 1 91 ? -19.954 -2.222 5.330 1.00 83.81 91 LEU A O 1
ATOM 692 N N . ASN A 1 92 ? -18.194 -3.627 5.278 1.00 82.44 92 ASN A N 1
ATOM 693 C CA . ASN A 1 92 ? -18.685 -4.631 6.223 1.00 82.44 92 ASN A CA 1
ATOM 694 C C . ASN A 1 92 ? -17.517 -5.117 7.108 1.00 82.44 92 ASN A C 1
ATOM 696 O O . ASN A 1 92 ? -16.357 -4.839 6.809 1.00 82.44 92 ASN A O 1
ATOM 700 N N . ASN A 1 93 ? -17.788 -5.929 8.140 1.00 77.62 93 ASN A N 1
ATOM 701 C CA . ASN A 1 93 ? -16.752 -6.476 9.040 1.00 77.62 93 ASN A CA 1
ATOM 702 C C . ASN A 1 93 ? -15.629 -7.265 8.333 1.00 77.62 93 ASN A C 1
ATOM 704 O O . ASN A 1 93 ? -14.563 -7.452 8.917 1.00 77.62 93 ASN A O 1
ATOM 708 N N . GLN A 1 94 ? -15.866 -7.719 7.099 1.00 81.12 94 GLN A N 1
ATOM 709 C CA . GLN A 1 94 ? -14.957 -8.569 6.326 1.00 81.12 94 GLN A CA 1
ATOM 710 C C . GLN A 1 94 ? -14.453 -7.904 5.037 1.00 81.12 94 GLN A C 1
ATOM 712 O O . GLN A 1 94 ? -13.653 -8.481 4.309 1.00 81.12 94 GLN A O 1
ATOM 717 N N . SER A 1 95 ? -14.943 -6.715 4.679 1.00 86.38 95 SER A N 1
ATOM 718 C CA . SER A 1 95 ? -14.694 -6.124 3.359 1.00 86.38 95 SER A CA 1
ATOM 719 C C . SER A 1 95 ? -14.505 -4.621 3.445 1.00 86.38 95 SER A C 1
ATOM 721 O O . SER A 1 95 ? -15.328 -3.914 4.029 1.00 86.38 95 SER A O 1
ATOM 723 N N . ALA A 1 96 ? -13.435 -4.139 2.826 1.00 86.31 96 ALA A N 1
ATOM 724 C CA . ALA A 1 96 ? -13.073 -2.738 2.772 1.00 86.31 96 ALA A CA 1
ATOM 725 C C . ALA A 1 96 ? -12.686 -2.336 1.349 1.00 86.31 96 ALA A C 1
ATOM 727 O O . ALA A 1 96 ? -12.082 -3.103 0.602 1.00 86.31 96 ALA A O 1
ATOM 728 N N . VAL A 1 97 ? -13.025 -1.108 0.982 1.00 90.44 97 VAL A N 1
ATOM 729 C CA . VAL A 1 97 ? -12.509 -0.456 -0.218 1.00 90.44 97 VAL A CA 1
ATOM 730 C C . VAL A 1 97 ? -11.277 0.334 0.177 1.00 90.44 97 VAL A C 1
ATOM 732 O O . VAL A 1 97 ? -11.274 1.039 1.186 1.00 90.44 97 VAL A O 1
ATOM 735 N N . ILE A 1 98 ? -10.235 0.210 -0.627 1.00 90.19 98 ILE A N 1
ATOM 736 C CA . ILE A 1 98 ? -8.999 0.960 -0.495 1.00 90.19 98 ILE A CA 1
ATOM 737 C C . ILE A 1 98 ? -8.983 2.019 -1.583 1.00 90.19 98 ILE A C 1
ATOM 739 O O . ILE A 1 98 ? -9.165 1.717 -2.763 1.00 90.19 98 ILE A O 1
ATOM 743 N N . PHE A 1 99 ? -8.705 3.246 -1.181 1.00 92.12 99 PHE A N 1
ATOM 744 C CA . PHE A 1 99 ? -8.322 4.304 -2.091 1.00 92.12 99 PHE A CA 1
ATOM 745 C C . PHE A 1 99 ? -6.937 4.797 -1.723 1.00 92.12 99 PHE A C 1
ATOM 747 O O . PHE A 1 99 ? -6.669 5.024 -0.549 1.00 92.12 99 PHE A O 1
ATOM 754 N N . GLU A 1 100 ? -6.051 4.933 -2.694 1.00 90.75 100 GLU A N 1
ATOM 755 C CA . GLU A 1 100 ? -4.664 5.299 -2.449 1.00 90.75 100 GLU A CA 1
ATOM 756 C C . GLU A 1 100 ? -4.157 6.214 -3.553 1.00 90.75 100 GLU A C 1
ATOM 758 O O . GLU A 1 100 ? -4.423 5.994 -4.732 1.00 90.75 100 GLU A O 1
ATOM 763 N N . PHE A 1 101 ? -3.397 7.219 -3.153 1.00 88.81 101 PHE A N 1
ATOM 764 C CA . PHE A 1 101 ? -2.643 8.098 -4.023 1.00 88.81 101 PHE A CA 1
ATOM 765 C C . PHE A 1 101 ? -1.180 7.957 -3.662 1.00 88.81 101 PHE A C 1
ATOM 767 O O . PHE A 1 101 ? -0.814 8.176 -2.508 1.00 88.81 101 PHE A O 1
ATOM 774 N N . VAL A 1 102 ? -0.350 7.590 -4.628 1.00 85.81 102 VAL A N 1
ATOM 775 C CA . VAL A 1 102 ? 1.096 7.488 -4.444 1.00 85.81 102 VAL A CA 1
ATOM 776 C C . VAL A 1 102 ? 1.771 8.428 -5.419 1.00 85.81 102 VAL A C 1
ATOM 778 O O . VAL A 1 102 ? 1.634 8.281 -6.633 1.00 85.81 102 VAL A O 1
ATOM 781 N N . ASP A 1 103 ? 2.543 9.351 -4.870 1.00 82.25 103 ASP A N 1
ATOM 782 C CA . ASP A 1 103 ? 3.480 10.173 -5.609 1.00 82.25 103 ASP A CA 1
ATOM 783 C C . ASP A 1 103 ? 4.861 9.515 -5.554 1.00 82.25 103 ASP A C 1
ATOM 785 O O . ASP A 1 103 ? 5.437 9.256 -4.491 1.00 82.25 103 ASP A O 1
ATOM 789 N N . ASN A 1 104 ? 5.401 9.229 -6.733 1.00 68.44 104 ASN A N 1
ATOM 790 C CA . ASN A 1 104 ? 6.767 8.748 -6.877 1.00 68.44 104 ASN A CA 1
ATOM 791 C C . ASN A 1 104 ? 7.647 9.926 -7.279 1.00 68.44 104 ASN A C 1
ATOM 793 O O . ASN A 1 104 ? 7.414 10.566 -8.311 1.00 68.44 104 ASN A O 1
ATOM 797 N N . VAL A 1 105 ? 8.646 10.214 -6.448 1.00 63.00 105 VAL A N 1
ATOM 798 C CA . VAL A 1 105 ? 9.641 11.248 -6.708 1.00 63.00 105 VAL A CA 1
ATOM 799 C C . VAL A 1 105 ? 10.919 10.552 -7.148 1.00 63.00 105 VAL A C 1
ATOM 801 O O . VAL A 1 105 ? 11.676 10.034 -6.328 1.00 63.00 105 VAL A O 1
ATOM 804 N N . SER A 1 106 ? 11.138 10.539 -8.461 1.00 56.94 106 SER A N 1
ATOM 805 C CA . SER A 1 106 ? 12.442 10.221 -9.044 1.00 56.94 106 SER A CA 1
ATOM 806 C C . SER A 1 106 ? 13.274 11.494 -9.195 1.00 56.94 106 SER A C 1
ATOM 808 O O . SER A 1 106 ? 12.730 12.573 -9.442 1.00 56.94 106 SER A O 1
ATOM 810 N N . GLU A 1 107 ? 14.595 11.360 -9.046 1.00 51.28 107 GLU A N 1
ATOM 811 C CA . GLU A 1 107 ? 15.569 12.457 -9.175 1.00 51.28 107 GLU A CA 1
ATOM 812 C C . GLU A 1 107 ? 15.500 13.148 -10.554 1.00 51.28 107 GLU A C 1
ATOM 814 O O . GLU A 1 107 ? 15.692 14.361 -10.645 1.00 51.28 107 GLU A O 1
ATOM 819 N N . ASP A 1 108 ? 15.080 12.429 -11.599 1.00 49.75 108 ASP A N 1
ATOM 820 C CA . ASP A 1 108 ? 14.914 12.955 -12.956 1.00 49.75 108 ASP A CA 1
ATOM 821 C C . ASP A 1 108 ? 13.470 13.403 -13.250 1.00 49.75 108 ASP A C 1
ATOM 823 O O . ASP A 1 108 ? 12.750 12.771 -14.012 1.00 49.75 108 ASP A O 1
ATOM 827 N N . GL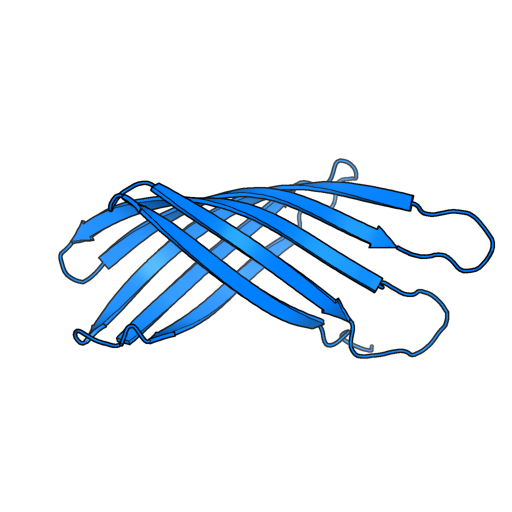N A 1 109 ? 13.039 14.505 -12.621 1.00 43.84 109 GLN A N 1
ATOM 828 C CA . GLN A 1 109 ? 11.922 15.421 -12.975 1.00 43.84 109 GLN A CA 1
ATOM 829 C C . GLN A 1 109 ? 10.532 14.874 -13.397 1.00 43.84 109 GLN A C 1
ATOM 831 O O . GLN A 1 109 ? 9.626 15.673 -13.660 1.00 43.84 109 GLN A O 1
ATOM 836 N N . VAL A 1 110 ? 10.282 13.567 -13.405 1.00 44.97 110 VAL A N 1
ATOM 837 C CA . VAL A 1 110 ? 8.987 12.977 -13.760 1.00 44.97 110 VAL A CA 1
ATOM 838 C C . VAL A 1 110 ? 8.256 12.588 -12.479 1.00 44.97 110 VAL A C 1
ATOM 840 O O . VAL A 1 110 ? 8.518 11.555 -11.871 1.00 44.97 110 VAL A O 1
ATOM 843 N N . ARG A 1 111 ? 7.314 13.438 -12.057 1.00 56.12 111 ARG A N 1
ATOM 844 C CA . ARG A 1 111 ? 6.381 13.115 -10.970 1.00 56.12 111 ARG A CA 1
ATOM 845 C C . ARG A 1 111 ? 5.316 12.165 -11.507 1.00 56.12 111 ARG A C 1
ATOM 847 O O . ARG A 1 111 ? 4.448 12.589 -12.271 1.00 56.12 111 ARG A O 1
ATOM 854 N N . LEU A 1 112 ? 5.385 10.898 -11.116 1.00 61.34 112 LEU A N 1
ATOM 855 C CA . LEU A 1 112 ? 4.350 9.917 -11.431 1.00 61.34 112 LEU A CA 1
ATOM 856 C C . LEU A 1 112 ? 3.381 9.824 -10.254 1.00 61.34 112 LEU A C 1
ATOM 858 O O . LEU A 1 112 ? 3.691 9.203 -9.235 1.00 61.34 112 LEU A O 1
ATOM 862 N N . ASN A 1 113 ? 2.210 10.438 -10.420 1.00 73.12 113 ASN A N 1
ATOM 863 C CA . ASN A 1 113 ? 1.091 10.268 -9.504 1.00 73.12 113 ASN A CA 1
ATOM 864 C C . ASN A 1 113 ? 0.282 9.041 -9.936 1.00 73.12 113 ASN A C 1
ATOM 866 O O . ASN A 1 113 ? -0.157 8.946 -11.085 1.00 73.12 113 ASN A O 1
ATOM 870 N N . SER A 1 114 ? 0.114 8.095 -9.022 1.00 73.12 114 SER A N 1
ATOM 871 C CA . SER A 1 114 ? -0.663 6.878 -9.225 1.00 73.12 114 SER A CA 1
ATOM 872 C C . SER A 1 114 ? -1.868 6.882 -8.302 1.00 73.12 114 SER A C 1
ATOM 874 O O . SER A 1 114 ? -1.727 7.026 -7.090 1.00 73.12 114 SER A O 1
ATOM 876 N N . ILE A 1 115 ? -3.049 6.685 -8.883 1.00 84.62 115 ILE A N 1
ATOM 877 C CA . ILE A 1 115 ? -4.290 6.487 -8.137 1.00 84.62 115 ILE A CA 1
ATOM 878 C C . ILE A 1 115 ? -4.607 4.998 -8.163 1.00 84.62 115 ILE A C 1
ATOM 880 O O . ILE A 1 115 ? -4.790 4.420 -9.235 1.00 84.62 115 ILE A O 1
ATOM 884 N N . THR A 1 116 ? -4.713 4.394 -6.987 1.00 83.62 116 THR A N 1
ATOM 885 C CA . THR A 1 116 ? -5.082 2.991 -6.825 1.00 83.62 116 THR A CA 1
ATOM 886 C C . THR A 1 116 ? -6.451 2.898 -6.169 1.00 83.62 116 THR A C 1
ATOM 888 O O . THR A 1 116 ? -6.704 3.456 -5.101 1.00 83.62 116 THR A O 1
ATOM 891 N N . LEU A 1 117 ? -7.339 2.150 -6.816 1.00 89.00 117 LEU A N 1
ATOM 892 C CA . LEU A 1 117 ? -8.625 1.730 -6.275 1.00 89.00 117 LEU A CA 1
ATOM 893 C C . LEU A 1 117 ? -8.568 0.220 -6.072 1.00 89.00 117 LEU A C 1
ATOM 895 O O . LEU A 1 117 ? -8.379 -0.530 -7.028 1.00 89.00 117 LEU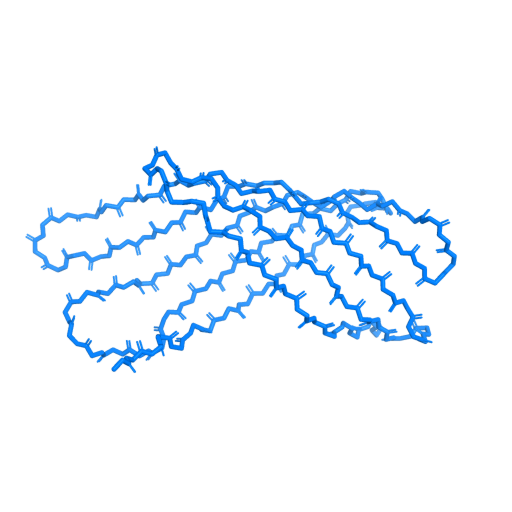 A O 1
ATOM 899 N N . GLY A 1 118 ? -8.698 -0.214 -4.824 1.00 85.38 118 GLY A N 1
ATOM 900 C CA . GLY A 1 118 ? -8.573 -1.612 -4.434 1.00 85.38 118 GLY A CA 1
ATOM 901 C C . GLY A 1 118 ? -9.753 -2.090 -3.603 1.00 85.38 118 GLY A C 1
ATOM 902 O O . GLY A 1 118 ? -10.462 -1.309 -2.970 1.00 85.38 118 GLY A O 1
ATOM 903 N N . PHE A 1 119 ? -9.941 -3.402 -3.574 1.00 86.81 119 PHE A N 1
ATOM 904 C CA . PHE A 1 119 ? -10.844 -4.058 -2.641 1.00 86.81 119 PHE A CA 1
ATOM 905 C C . PHE A 1 119 ? -10.025 -4.993 -1.758 1.00 86.81 119 PHE A C 1
ATOM 907 O O . PHE A 1 119 ? -9.275 -5.829 -2.257 1.00 86.81 119 PHE A O 1
ATOM 914 N N . GLN A 1 120 ? -10.167 -4.844 -0.447 1.00 81.75 120 GLN A N 1
ATOM 915 C CA . GLN A 1 120 ? -9.511 -5.675 0.546 1.00 81.75 120 GLN A CA 1
ATOM 916 C C . GLN A 1 120 ? -10.555 -6.485 1.294 1.00 81.75 120 GLN A C 1
ATOM 918 O O . GLN A 1 120 ? -11.474 -5.944 1.908 1.00 81.75 120 GLN A O 1
ATOM 923 N N . HIS A 1 121 ? -10.370 -7.798 1.285 1.00 80.00 121 HIS A N 1
ATOM 924 C CA . HIS A 1 121 ? -11.142 -8.702 2.114 1.00 80.00 121 HIS A CA 1
ATOM 925 C C . HIS A 1 121 ? -10.290 -9.130 3.312 1.00 80.00 121 HIS A C 1
ATOM 927 O O . HIS A 1 121 ? -9.168 -9.604 3.134 1.00 80.00 121 HIS A O 1
ATOM 933 N N . ARG A 1 122 ? -10.807 -8.945 4.529 1.00 68.94 122 ARG A N 1
ATOM 934 C CA . ARG A 1 122 ? -10.176 -9.409 5.771 1.00 68.94 122 ARG A CA 1
ATOM 935 C C . ARG A 1 122 ? -11.012 -10.573 6.305 1.00 68.94 122 ARG A C 1
ATOM 937 O O . ARG A 1 122 ? -12.118 -10.336 6.785 1.00 68.94 122 ARG A O 1
ATOM 944 N N . PHE A 1 123 ? -10.500 -11.796 6.147 1.00 48.66 123 PHE A N 1
ATOM 945 C CA . PHE A 1 123 ? -11.066 -13.015 6.737 1.00 48.66 123 PHE A CA 1
ATOM 946 C C . PHE A 1 123 ? -10.579 -13.198 8.173 1.00 48.66 123 PHE A C 1
ATOM 948 O O . PHE A 1 123 ? -9.409 -12.837 8.439 1.00 48.66 123 PHE A O 1
#

Secondary structure (DSSP, 8-state):
-----EEEEEEEEEEETTEEEEEEEEEE----SS-EEEEEEEEEEEEEEE-SSSEEEEEEEEEEEEEEEETTTEEEEEEEEEEEEEEEEEEETTEEEEEEEEEEE-SSS-EEEEEEEEEEE--

pLDDT: mean 75.88, std 16.13, range [34.69, 93.94]

Radius of gyration: 16.44 Å; chains: 1; bounding box: 45×28×44 Å

Sequence (123 aa):
EGSPFLLSAQVGYFFNDYIGLEGRYGTSVQRDSGLAVDSALSGFVKLNMPVSERVALYGLAGYSSVQLDLQNVGSHKEQGFSFGLGMHYALNNQSAVIFEFVDNVSEDQVRLNSITLGFQHRF

InterPro domains:
  IPR011250 Outer membrane protein/outer membrane enzyme PagP, beta-barrel [SSF56925] (3-123)
  IPR027385 Outer membrane protein, beta-barrel domain [PF13505] (6-123)

Foldseek 3Di:
DDPFDKDKDKDKDAPDQFKIKMKMKIATPDDDDQKGQGIKIKIWIKGWADPDPFKIKIKIWTKMWTWIDRVPDDIDIFIWTKIKIKMWGHPDPFKIWIWMWMWIDGPPPDTDIDIDIDIDGHD